Protein AF-A0A7V3T146-F1 (afdb_monomer_lite)

Sequence (122 aa):
MDKNNITGVQYVPIYLLGKDNHVIEDYYNLRVQEGIGEITSPSIVDKGPKCPQCGFYKKFLCQTPLYFSRDTWNGNDICYTKDWFGQPPCAQGKWPIISPRLYRLLKENKIKLFSVMPAFFV

Secondary structure (DSSP, 8-state):
--TT---SEEEEEEEE-SSS-EEEEEEEEEEE--EE--B-TT--EEE-PBPTTT--BS-EEESS-EEE-GGG--S-SEEEESS-BB-TTS--BPPEEE-HHHHHHHHHTT--S-----EEE-

Foldseek 3Di:
DDPLPAFQWDWAWDWDDDPDIDTDPPDTDIDRHAAFDAFDPPWDWDFADADPPPRATQAIATPDATEGAQVRDDPGQKHWHPHWHDHPPDDTGIHIDGDPSVVVVCVVVVPDDDDDDDHYHD

Radius of gyration: 17.07 Å; chains: 1; bounding box: 43×30×52 Å

pLDDT: mean 90.46, std 6.35, range [48.69, 95.88]

Structure (mmCIF, N/CA/C/O backbone):
data_AF-A0A7V3T146-F1
#
_entry.id   AF-A0A7V3T146-F1
#
loop_
_atom_site.group_PDB
_atom_site.id
_atom_site.type_symbol
_atom_site.label_atom_id
_atom_site.label_alt_id
_atom_site.label_comp_id
_atom_site.label_asym_id
_atom_site.label_entity_id
_atom_site.label_seq_id
_atom_site.pdbx_PDB_ins_code
_atom_site.Cartn_x
_atom_site.Cartn_y
_atom_site.Cartn_z
_atom_site.occupancy
_atom_site.B_iso_or_equiv
_atom_site.auth_seq_id
_atom_site.auth_comp_id
_atom_site.auth_asym_id
_atom_site.auth_atom_id
_atom_site.pdbx_PDB_model_num
ATOM 1 N N . MET A 1 1 ? -19.322 -4.194 12.477 1.00 48.69 1 MET A N 1
ATOM 2 C CA . MET A 1 1 ? -19.030 -4.506 11.059 1.00 48.69 1 MET A CA 1
ATOM 3 C C . MET A 1 1 ? -18.718 -3.210 10.335 1.00 48.69 1 MET A C 1
ATOM 5 O O . MET A 1 1 ? -19.393 -2.220 10.599 1.00 48.69 1 MET A O 1
ATOM 9 N N . ASP A 1 2 ? -17.685 -3.209 9.492 1.00 64.81 2 ASP A N 1
ATOM 10 C CA . ASP A 1 2 ? -17.308 -2.049 8.677 1.00 64.81 2 ASP A CA 1
ATOM 11 C C . ASP A 1 2 ? -18.457 -1.678 7.728 1.00 64.81 2 ASP A C 1
ATOM 13 O O . ASP A 1 2 ? -18.910 -2.500 6.937 1.00 64.81 2 ASP A O 1
ATOM 17 N N . LYS A 1 3 ? -18.951 -0.441 7.831 1.00 70.94 3 LYS A N 1
ATOM 18 C CA . LYS A 1 3 ? -20.050 0.063 6.994 1.00 70.94 3 LYS A CA 1
ATOM 19 C C . LYS A 1 3 ? -19.621 0.323 5.548 1.00 70.94 3 LYS A C 1
ATOM 21 O O . LYS A 1 3 ? -20.484 0.431 4.684 1.00 70.94 3 LYS A O 1
ATOM 26 N N . ASN A 1 4 ? -18.320 0.447 5.286 1.00 83.44 4 ASN A N 1
ATOM 27 C CA . ASN A 1 4 ? -17.799 0.875 3.988 1.00 83.44 4 ASN A CA 1
ATOM 28 C C . ASN A 1 4 ? -17.290 -0.284 3.118 1.00 83.44 4 ASN A C 1
ATOM 30 O O . ASN A 1 4 ? -16.932 -0.052 1.959 1.00 83.44 4 ASN A O 1
ATOM 34 N N . ASN A 1 5 ? -17.299 -1.516 3.647 1.00 91.06 5 ASN A N 1
ATOM 35 C CA . ASN A 1 5 ? -16.817 -2.725 2.976 1.00 91.06 5 ASN A CA 1
ATOM 36 C C . ASN A 1 5 ? -15.436 -2.503 2.333 1.00 91.06 5 ASN A C 1
ATOM 38 O O . ASN A 1 5 ? -15.290 -2.631 1.114 1.00 91.06 5 ASN A O 1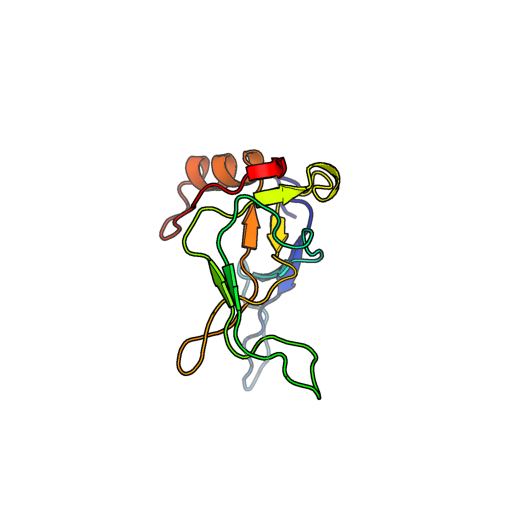
ATOM 42 N N . ILE A 1 6 ? -14.445 -2.093 3.132 1.00 94.62 6 ILE A N 1
ATOM 43 C CA . ILE A 1 6 ? -13.070 -1.915 2.653 1.00 94.62 6 ILE A CA 1
ATOM 44 C C . ILE A 1 6 ? -12.461 -3.284 2.320 1.00 94.62 6 ILE A C 1
ATOM 46 O O . ILE A 1 6 ? -12.477 -4.211 3.128 1.00 94.62 6 ILE A O 1
ATOM 50 N N . THR A 1 7 ? -11.917 -3.407 1.113 1.00 95.44 7 THR A N 1
ATOM 51 C CA . THR A 1 7 ? -11.355 -4.652 0.564 1.00 95.44 7 THR A CA 1
ATOM 52 C C . THR A 1 7 ? -9.827 -4.701 0.678 1.00 95.44 7 THR A C 1
ATOM 54 O O . THR A 1 7 ? -9.169 -3.668 0.781 1.00 95.44 7 THR A O 1
ATOM 57 N N . GLY A 1 8 ? -9.239 -5.903 0.665 1.00 94.62 8 GLY A N 1
ATOM 58 C CA . GLY A 1 8 ? -7.780 -6.098 0.753 1.00 94.62 8 GLY A CA 1
ATOM 59 C C . GLY A 1 8 ? -7.187 -6.038 2.171 1.00 94.62 8 GLY A C 1
ATOM 60 O O . GLY A 1 8 ? -5.967 -6.118 2.344 1.00 94.62 8 GLY A O 1
ATOM 61 N N . VAL A 1 9 ? -8.028 -5.949 3.208 1.00 95.56 9 VAL A N 1
ATOM 62 C CA . VAL A 1 9 ? -7.612 -5.879 4.617 1.00 95.56 9 VAL A CA 1
ATOM 63 C C . VAL A 1 9 ? -8.430 -6.809 5.504 1.00 95.56 9 VAL A C 1
ATOM 65 O O . VAL A 1 9 ? -9.626 -6.999 5.311 1.00 95.56 9 VAL A O 1
ATOM 68 N N . GLN A 1 10 ? -7.767 -7.370 6.512 1.00 94.88 10 GLN A N 1
ATOM 69 C CA . GLN A 1 10 ? -8.397 -8.044 7.639 1.00 94.88 10 GLN A CA 1
ATOM 70 C C . GLN A 1 10 ? -8.193 -7.208 8.903 1.00 94.88 10 GLN A C 1
ATOM 72 O O . GLN A 1 10 ? -7.078 -6.777 9.200 1.00 94.88 10 GLN A O 1
ATOM 77 N N . TYR A 1 11 ? -9.267 -7.023 9.664 1.00 93.81 11 TYR A N 1
ATOM 78 C CA . TYR A 1 11 ? -9.246 -6.335 10.950 1.00 93.81 11 TYR A CA 1
ATOM 79 C C . TYR A 1 11 ? -8.985 -7.352 12.056 1.00 93.81 11 TYR A C 1
ATOM 81 O O . TYR A 1 11 ? -9.793 -8.253 12.284 1.00 93.81 11 TYR A O 1
ATOM 89 N N . VAL A 1 12 ? -7.841 -7.230 12.720 1.00 94.62 12 VAL A N 1
ATOM 90 C CA . VAL A 1 12 ? -7.436 -8.112 13.815 1.00 94.62 12 VAL A CA 1
ATOM 91 C C . VAL A 1 12 ? -7.613 -7.355 15.133 1.00 94.62 12 VAL A C 1
ATOM 93 O O . VAL A 1 12 ? -7.070 -6.256 15.252 1.00 94.62 12 VAL A O 1
ATOM 96 N N . PRO A 1 13 ? -8.354 -7.889 16.119 1.00 93.94 13 PRO A N 1
ATOM 97 C CA . PRO A 1 13 ? -8.503 -7.241 17.419 1.00 93.94 13 PRO A CA 1
ATOM 98 C C . PRO A 1 13 ? -7.152 -6.993 18.096 1.00 93.94 13 PRO A C 1
ATOM 100 O O . PRO A 1 13 ? -6.221 -7.791 17.955 1.00 93.94 13 PRO A O 1
ATOM 103 N N . ILE A 1 14 ? -7.053 -5.900 18.849 1.00 94.62 14 ILE A N 1
ATOM 104 C CA . ILE A 1 14 ? -5.893 -5.632 19.702 1.00 94.62 14 ILE A CA 1
ATOM 105 C C . ILE A 1 14 ? -6.190 -6.153 21.107 1.00 94.62 14 ILE A C 1
ATOM 107 O O . ILE A 1 14 ? -7.262 -5.906 21.654 1.00 94.62 14 ILE A O 1
ATOM 111 N N . TYR A 1 15 ? -5.230 -6.865 21.694 1.00 92.00 15 TYR A N 1
ATOM 112 C CA . TYR A 1 15 ? -5.342 -7.430 23.035 1.00 92.00 15 TYR A CA 1
ATOM 113 C C . TYR A 1 15 ? -4.440 -6.659 23.993 1.00 92.00 15 TYR A C 1
ATOM 115 O O . TYR A 1 15 ? -3.244 -6.516 23.731 1.00 92.00 15 TYR A O 1
ATOM 123 N N . LEU A 1 16 ? -4.998 -6.197 25.112 1.00 91.75 16 LEU A N 1
ATOM 124 C CA . LEU A 1 16 ? -4.208 -5.731 26.241 1.00 91.75 16 LEU A CA 1
ATOM 125 C C . LEU A 1 16 ? -3.883 -6.931 27.131 1.00 91.75 16 LEU A C 1
ATOM 127 O O . LEU A 1 16 ? -4.783 -7.595 27.648 1.00 91.75 16 LEU A O 1
ATOM 131 N N . LEU A 1 17 ? -2.591 -7.219 27.275 1.00 91.88 17 LEU A N 1
ATOM 132 C CA . LEU A 1 17 ? -2.106 -8.334 28.084 1.00 91.88 17 LEU A CA 1
ATOM 133 C C . LEU A 1 17 ? -1.828 -7.865 29.513 1.00 91.88 17 LEU A C 1
ATOM 135 O O . LEU A 1 17 ? -1.181 -6.839 29.723 1.00 91.88 17 LEU A O 1
ATOM 139 N N . GLY A 1 18 ? -2.303 -8.626 30.495 1.00 87.69 18 GLY A N 1
ATOM 140 C CA . GLY A 1 18 ? -2.175 -8.288 31.909 1.00 87.69 18 GLY A CA 1
ATOM 141 C C . GLY A 1 18 ? -2.637 -9.428 32.808 1.00 87.69 18 GLY A C 1
ATOM 142 O O . GLY A 1 18 ? -2.619 -10.588 32.404 1.00 87.69 18 GLY A O 1
ATOM 143 N N . LYS A 1 19 ? -3.060 -9.098 34.035 1.00 81.31 19 LYS A N 1
ATOM 144 C CA . LYS A 1 19 ? -3.648 -10.083 34.959 1.00 81.31 19 LYS A CA 1
ATOM 145 C C . LYS A 1 19 ? -4.919 -10.712 34.372 1.00 81.31 19 LYS A C 1
ATOM 147 O O . LYS A 1 19 ? -5.103 -11.915 34.502 1.00 81.31 19 LYS A O 1
ATOM 152 N N . ASP A 1 20 ? -5.708 -9.897 33.674 1.00 85.00 20 ASP A N 1
ATOM 153 C CA . ASP A 1 20 ? -6.862 -10.306 32.883 1.00 85.00 20 ASP A CA 1
ATOM 154 C C . ASP A 1 20 ? -6.693 -9.756 31.462 1.00 85.00 20 ASP A C 1
ATOM 156 O O . ASP A 1 20 ? -6.597 -8.540 31.255 1.00 85.00 20 ASP A O 1
ATOM 160 N N . ASN A 1 21 ? -6.625 -10.652 30.477 1.00 89.06 21 ASN A N 1
ATOM 161 C CA . ASN A 1 21 ? -6.548 -10.254 29.075 1.00 89.06 21 ASN A CA 1
ATOM 162 C C . ASN A 1 21 ? -7.896 -9.695 28.630 1.00 89.06 21 ASN A C 1
ATOM 164 O O . ASN A 1 21 ? -8.927 -10.340 28.819 1.00 89.06 21 ASN A O 1
ATOM 168 N N . HIS A 1 22 ? -7.885 -8.546 27.966 1.00 93.44 22 HIS A N 1
ATOM 169 C CA . HIS A 1 22 ? -9.088 -8.005 27.346 1.00 93.44 22 HIS A CA 1
ATOM 170 C C . HIS A 1 22 ? -8.797 -7.430 25.966 1.00 93.44 22 HIS A C 1
ATOM 172 O O . HIS A 1 22 ? -7.669 -7.059 25.634 1.00 93.44 22 HIS A O 1
ATOM 178 N N . VAL A 1 23 ? -9.839 -7.399 25.144 1.00 93.06 23 VAL A N 1
ATOM 179 C CA . VAL A 1 23 ? -9.802 -6.784 23.820 1.00 93.06 23 VAL A CA 1
ATOM 180 C C . VAL A 1 23 ? -9.963 -5.277 23.987 1.00 93.06 23 VAL A C 1
ATOM 182 O O . VAL A 1 23 ? -10.822 -4.826 24.740 1.00 93.06 23 VAL A O 1
ATOM 185 N N . ILE A 1 24 ? -9.143 -4.501 23.283 1.00 92.88 24 ILE A N 1
ATOM 186 C CA . ILE A 1 24 ? -9.348 -3.060 23.151 1.00 92.88 24 ILE A CA 1
ATOM 187 C C . ILE A 1 24 ? -10.434 -2.855 22.092 1.00 92.88 24 ILE A C 1
ATOM 189 O O . ILE A 1 24 ? -10.208 -3.107 20.908 1.00 92.88 24 ILE A O 1
ATOM 193 N N . GLU A 1 25 ? -11.620 -2.434 22.524 1.00 90.88 25 GLU A N 1
ATOM 194 C CA . GLU A 1 25 ? -12.746 -2.158 21.628 1.00 90.88 25 GLU A CA 1
ATOM 195 C C . GLU A 1 25 ? -12.428 -1.000 20.675 1.00 90.88 25 GLU A C 1
ATOM 197 O O . GLU A 1 25 ? -11.653 -0.109 21.006 1.00 90.88 25 GLU A O 1
ATOM 202 N N . ASP A 1 26 ? -13.004 -1.032 19.473 1.00 87.50 26 ASP A N 1
ATOM 203 C CA . ASP A 1 26 ? -12.842 -0.023 18.413 1.00 87.50 26 ASP A CA 1
ATOM 204 C C . ASP A 1 26 ? -11.418 0.193 17.860 1.00 87.50 26 ASP A C 1
ATOM 206 O O . ASP A 1 26 ? -11.239 0.965 16.914 1.00 87.50 26 ASP A O 1
ATOM 210 N N . TYR A 1 27 ? -10.415 -0.543 18.351 1.00 90.19 27 TYR A N 1
ATOM 211 C CA . TYR A 1 27 ? -9.055 -0.543 17.812 1.00 90.19 27 TYR A CA 1
ATOM 212 C C . TYR A 1 27 ? -8.693 -1.893 17.191 1.00 90.19 27 TYR A C 1
ATOM 214 O O . TYR A 1 27 ? -8.882 -2.961 17.774 1.00 90.19 27 TYR A O 1
ATOM 222 N N . TYR A 1 28 ? -8.105 -1.836 15.997 1.00 92.44 28 TYR A N 1
ATOM 223 C CA . TYR A 1 28 ? -7.767 -3.018 15.213 1.00 92.44 28 TYR A CA 1
ATOM 224 C C . TYR A 1 28 ? -6.375 -2.882 14.606 1.00 92.44 28 TYR A C 1
ATOM 226 O O . TYR A 1 28 ? -6.000 -1.827 14.095 1.00 92.44 28 TYR A O 1
ATOM 234 N N . ASN A 1 29 ? -5.625 -3.979 14.606 1.00 93.19 29 ASN A N 1
ATOM 235 C CA . ASN A 1 29 ? -4.466 -4.136 13.748 1.00 93.19 29 ASN A CA 1
ATOM 236 C C . ASN A 1 29 ? -4.946 -4.475 12.328 1.00 93.19 29 ASN A C 1
ATOM 238 O O . ASN A 1 29 ? -5.730 -5.405 12.124 1.00 93.19 29 ASN A O 1
ATOM 242 N N . LEU A 1 30 ? -4.484 -3.706 11.344 1.00 93.94 30 LEU A N 1
ATOM 243 C CA . LEU A 1 30 ? -4.821 -3.910 9.942 1.00 93.94 30 LEU A CA 1
ATOM 244 C C . LEU A 1 30 ? -3.843 -4.898 9.313 1.00 93.94 30 LEU A C 1
ATOM 246 O O . LEU A 1 30 ? -2.691 -4.571 9.027 1.00 93.94 30 LEU A O 1
ATOM 250 N N . ARG A 1 31 ? -4.322 -6.105 9.022 1.00 94.50 31 ARG A N 1
ATOM 251 C CA . ARG A 1 31 ? -3.567 -7.088 8.251 1.00 94.50 31 ARG A CA 1
ATOM 252 C C . ARG A 1 31 ? -3.924 -6.960 6.775 1.00 94.50 31 ARG A C 1
ATOM 254 O O . ARG A 1 31 ? -4.907 -7.539 6.310 1.00 94.50 31 ARG A O 1
ATOM 261 N N . VAL A 1 32 ? -3.116 -6.198 6.046 1.00 95.06 32 VAL A N 1
ATOM 262 C CA . VAL A 1 32 ? -3.221 -6.064 4.586 1.00 95.06 32 VAL A CA 1
ATOM 263 C C . VAL A 1 32 ? -2.867 -7.401 3.932 1.00 95.06 32 VAL A C 1
ATOM 265 O O . VAL A 1 32 ? -1.828 -7.988 4.236 1.00 95.06 32 VAL A O 1
ATOM 268 N N . GLN A 1 33 ? -3.753 -7.907 3.078 1.00 93.88 33 GLN A N 1
ATOM 269 C CA . GLN A 1 33 ? -3.703 -9.299 2.619 1.00 93.88 33 GLN A CA 1
ATOM 270 C C . GLN A 1 33 ? -2.755 -9.493 1.435 1.00 93.88 33 GLN A C 1
ATOM 272 O O . GLN A 1 33 ? -2.057 -10.503 1.352 1.00 93.88 33 GLN A O 1
ATOM 277 N N . GLU A 1 34 ? -2.686 -8.511 0.539 1.00 93.69 34 GLU A N 1
ATOM 278 C CA . GLU A 1 34 ? -2.107 -8.716 -0.784 1.00 93.69 34 GLU A CA 1
ATOM 279 C C . GLU A 1 34 ? -1.073 -7.662 -1.160 1.00 93.69 34 GLU A C 1
ATOM 281 O O . GLU A 1 34 ? -1.157 -6.489 -0.787 1.00 93.69 34 GLU A O 1
ATOM 286 N N . GLY A 1 35 ? -0.076 -8.125 -1.915 1.00 92.94 35 GLY A N 1
ATOM 287 C CA . GLY A 1 35 ? 0.989 -7.296 -2.446 1.00 92.94 35 GLY A CA 1
ATOM 288 C C . GLY A 1 35 ? 0.741 -6.915 -3.895 1.00 92.94 35 GLY A C 1
ATOM 289 O O . GLY A 1 35 ? 0.502 -7.790 -4.727 1.00 92.94 35 GLY A O 1
ATOM 290 N N . ILE A 1 36 ? 0.888 -5.633 -4.200 1.00 93.06 36 ILE A N 1
ATOM 291 C CA . ILE A 1 36 ? 0.927 -5.119 -5.564 1.00 93.06 36 ILE A CA 1
ATOM 292 C C . ILE A 1 36 ? 2.275 -5.424 -6.204 1.00 93.06 36 ILE A C 1
ATOM 294 O O . ILE A 1 36 ? 3.260 -5.579 -5.484 1.00 93.06 36 ILE A O 1
ATOM 298 N N . GLY A 1 37 ? 2.292 -5.570 -7.530 1.00 90.00 37 GLY A N 1
ATOM 299 C CA . GLY A 1 37 ? 3.432 -6.043 -8.320 1.00 90.00 37 GLY A CA 1
ATOM 300 C C . GLY A 1 37 ? 4.774 -5.350 -8.057 1.00 90.00 37 GLY A C 1
ATOM 301 O O . GLY A 1 37 ? 4.907 -4.451 -7.231 1.00 90.00 37 GLY A O 1
ATOM 302 N N . GLU A 1 38 ? 5.806 -5.797 -8.765 1.00 90.25 38 GLU A N 1
ATOM 303 C CA . GLU A 1 38 ? 7.120 -5.158 -8.672 1.00 90.25 38 GLU A CA 1
ATOM 304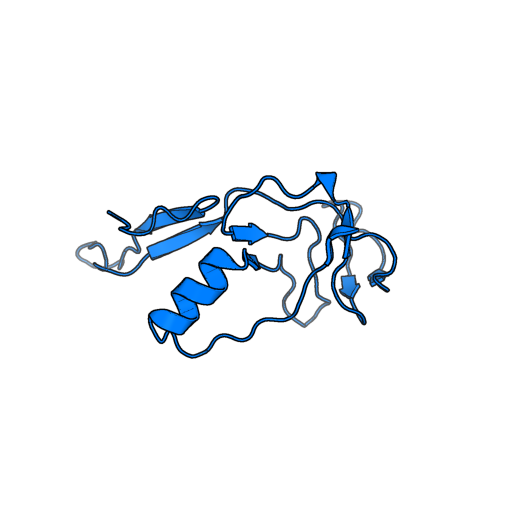 C C . GLU A 1 38 ? 7.082 -3.738 -9.247 1.00 90.25 38 GLU A C 1
ATOM 306 O O . GLU A 1 38 ? 6.314 -3.438 -10.168 1.00 90.25 38 GLU A O 1
ATOM 311 N N . ILE A 1 39 ? 7.933 -2.870 -8.704 1.00 92.25 39 ILE A N 1
ATOM 312 C CA . ILE A 1 39 ? 8.139 -1.535 -9.261 1.00 92.25 39 ILE A CA 1
ATOM 313 C C . ILE A 1 39 ? 8.724 -1.634 -10.669 1.00 92.25 39 ILE A C 1
ATOM 315 O O . ILE A 1 39 ? 9.720 -2.323 -10.894 1.00 92.25 39 ILE A O 1
ATOM 319 N N . THR A 1 40 ? 8.137 -0.883 -11.596 1.00 93.44 40 THR A N 1
ATOM 320 C CA . THR A 1 40 ? 8.554 -0.818 -12.998 1.00 93.44 40 THR A CA 1
ATOM 321 C C . THR A 1 40 ? 8.999 0.589 -13.398 1.00 93.44 40 THR A C 1
ATOM 323 O O . THR A 1 40 ? 8.810 1.566 -12.672 1.00 93.44 40 THR A O 1
ATOM 326 N N . SER A 1 41 ? 9.617 0.709 -14.571 1.00 90.88 41 SER A N 1
ATOM 327 C CA . SER A 1 41 ? 9.929 2.004 -15.174 1.00 90.88 41 SER A CA 1
ATOM 328 C C . SER A 1 41 ? 8.650 2.830 -15.388 1.00 90.88 41 SER A C 1
ATOM 330 O O . SER A 1 41 ? 7.616 2.265 -15.742 1.00 90.88 41 SER A O 1
ATOM 332 N N . PRO A 1 42 ? 8.697 4.164 -15.222 1.00 93.94 42 PRO A N 1
ATOM 333 C CA . PRO A 1 42 ? 9.877 5.012 -15.032 1.00 93.94 42 PRO A CA 1
ATOM 334 C C . PRO A 1 42 ? 10.331 5.207 -13.573 1.00 93.94 42 PRO A C 1
ATOM 336 O O . PRO A 1 42 ? 11.092 6.139 -13.319 1.00 93.94 42 PRO A O 1
ATOM 339 N N . SER A 1 43 ? 9.914 4.376 -12.605 1.00 92.94 43 SER A N 1
ATOM 340 C CA . SER A 1 43 ? 10.469 4.499 -11.252 1.00 92.94 43 SER A CA 1
ATOM 341 C C . SER A 1 43 ? 11.989 4.325 -11.253 1.00 92.94 43 SER A C 1
ATOM 343 O O . SER A 1 43 ? 12.506 3.297 -11.693 1.00 92.94 43 SER A O 1
ATOM 345 N N . ILE A 1 44 ? 12.705 5.310 -10.711 1.00 92.06 44 ILE A N 1
ATOM 346 C CA . ILE A 1 44 ? 14.155 5.248 -10.527 1.00 92.06 44 ILE A CA 1
ATOM 347 C C . ILE A 1 44 ? 14.432 4.722 -9.124 1.00 92.06 44 ILE A C 1
ATOM 349 O O . ILE A 1 44 ? 14.169 5.388 -8.116 1.00 92.06 44 ILE A O 1
ATOM 353 N N . VAL A 1 45 ? 14.955 3.499 -9.085 1.00 91.62 45 VAL A N 1
ATOM 354 C CA . VAL A 1 45 ? 15.212 2.739 -7.864 1.00 91.62 45 VAL A CA 1
ATOM 355 C C . VAL A 1 45 ? 16.707 2.510 -7.682 1.00 91.62 45 VAL A C 1
ATOM 357 O O . VAL A 1 45 ? 17.383 1.979 -8.560 1.00 91.62 45 VAL A O 1
ATOM 360 N N . ASP A 1 46 ? 17.220 2.890 -6.519 1.00 91.88 46 ASP A N 1
ATOM 361 C CA . ASP A 1 46 ? 18.582 2.601 -6.086 1.00 91.88 46 ASP A CA 1
ATOM 362 C C . ASP A 1 46 ? 18.567 1.322 -5.245 1.00 91.88 46 ASP A C 1
ATOM 364 O O . ASP A 1 46 ? 18.017 1.288 -4.135 1.00 91.88 46 ASP A O 1
ATOM 368 N N . LYS A 1 47 ? 19.134 0.257 -5.818 1.00 91.69 47 LYS A N 1
ATOM 369 C CA . LYS A 1 47 ? 19.151 -1.086 -5.243 1.00 91.69 47 LYS A CA 1
ATOM 370 C C . LYS A 1 47 ? 20.574 -1.453 -4.830 1.00 91.69 47 LYS A C 1
ATOM 372 O O . LYS A 1 47 ? 21.482 -1.506 -5.653 1.00 91.69 47 LYS A O 1
ATOM 377 N N . GLY A 1 48 ? 20.753 -1.769 -3.552 1.00 89.69 48 GLY A N 1
ATOM 378 C CA . GLY A 1 48 ? 21.975 -2.383 -3.037 1.00 89.69 48 GLY A CA 1
ATOM 379 C C . GLY A 1 48 ? 22.088 -3.865 -3.421 1.00 89.69 48 GLY A C 1
ATOM 380 O O . GLY A 1 48 ? 21.265 -4.388 -4.169 1.00 89.69 48 GLY A O 1
ATOM 381 N N . PRO A 1 49 ? 23.073 -4.598 -2.882 1.00 90.06 49 PRO A N 1
ATOM 382 C CA . PRO A 1 49 ? 23.169 -6.036 -3.114 1.00 90.06 49 PRO A CA 1
ATOM 383 C C . PRO A 1 49 ? 21.989 -6.783 -2.472 1.00 90.06 49 PRO A C 1
ATOM 385 O O . PRO A 1 49 ? 21.539 -6.429 -1.375 1.00 90.06 49 PRO A O 1
ATOM 388 N N . LYS A 1 50 ? 21.510 -7.846 -3.131 1.00 88.38 50 LYS A N 1
ATOM 389 C CA . LYS A 1 50 ? 20.568 -8.797 -2.522 1.00 88.38 50 LYS A CA 1
ATOM 390 C C . LYS A 1 50 ? 21.273 -9.628 -1.451 1.00 88.38 50 LYS A C 1
ATOM 392 O O . LYS A 1 50 ? 22.414 -10.049 -1.620 1.00 88.38 50 LYS A O 1
ATOM 397 N N . CYS A 1 51 ? 20.579 -9.883 -0.350 1.00 82.44 51 CYS A N 1
ATOM 398 C CA . CYS A 1 51 ? 20.995 -10.833 0.663 1.00 82.44 51 CYS A CA 1
ATOM 399 C C . CYS A 1 51 ? 20.817 -12.260 0.117 1.00 82.44 51 CYS A C 1
ATOM 401 O O . CYS A 1 51 ? 19.704 -12.608 -0.278 1.00 82.44 51 CYS A O 1
ATOM 403 N N . PRO A 1 52 ? 21.861 -13.105 0.122 1.00 87.56 52 PRO A N 1
ATOM 404 C CA . PRO A 1 52 ? 21.762 -14.466 -0.401 1.00 87.56 52 PRO A CA 1
ATOM 405 C C . PRO A 1 52 ? 20.871 -15.382 0.452 1.00 87.56 52 PRO A C 1
ATOM 407 O O . PRO A 1 52 ? 20.405 -16.396 -0.048 1.00 87.56 52 PRO A O 1
ATOM 410 N N . GLN A 1 53 ? 20.615 -15.039 1.721 1.00 86.81 53 GLN A N 1
ATOM 411 C CA . GLN A 1 53 ? 19.800 -15.861 2.622 1.00 86.81 53 GLN A CA 1
ATOM 412 C C . GLN A 1 53 ? 18.301 -15.576 2.496 1.00 86.81 53 GLN A C 1
ATOM 414 O O . GLN A 1 53 ? 17.502 -16.501 2.424 1.00 86.81 53 GLN A O 1
ATOM 419 N N . CYS A 1 54 ? 17.910 -14.299 2.487 1.00 82.19 54 CYS A N 1
ATOM 420 C CA . CYS A 1 54 ? 16.497 -13.908 2.475 1.00 82.19 54 CYS A CA 1
ATOM 421 C C . CYS A 1 54 ? 16.014 -13.351 1.128 1.00 82.19 54 CYS A C 1
ATOM 423 O O . CYS A 1 54 ? 14.829 -13.082 0.976 1.00 82.19 54 CYS A O 1
ATOM 425 N N . GLY A 1 55 ? 16.906 -13.141 0.153 1.00 80.75 55 GLY A N 1
ATOM 426 C CA . GLY A 1 55 ? 16.568 -12.623 -1.178 1.00 80.75 55 GLY A CA 1
ATOM 427 C C . GLY A 1 55 ? 16.265 -11.119 -1.241 1.00 80.75 55 GLY A C 1
ATOM 428 O O . GLY A 1 55 ? 16.125 -10.576 -2.338 1.00 80.75 55 GLY A O 1
ATOM 429 N N . PHE A 1 56 ? 16.202 -10.428 -0.097 1.00 82.38 56 PHE A N 1
ATOM 430 C CA . PHE A 1 56 ? 15.897 -8.997 -0.023 1.00 82.38 56 PHE A CA 1
ATOM 431 C C . PHE A 1 56 ? 17.109 -8.109 -0.305 1.00 82.38 56 PHE A C 1
ATOM 433 O O . PHE A 1 56 ? 18.250 -8.464 -0.014 1.00 82.38 56 PHE A O 1
ATOM 440 N N . TYR A 1 57 ? 16.861 -6.918 -0.842 1.00 85.88 57 TYR A N 1
ATOM 441 C CA . TYR A 1 57 ? 17.890 -5.913 -1.087 1.00 85.88 57 TYR A CA 1
ATOM 442 C C . TYR A 1 57 ? 18.347 -5.250 0.222 1.00 85.88 57 TYR A C 1
ATOM 444 O O . TYR A 1 57 ? 17.521 -4.780 0.999 1.00 85.88 57 TYR A O 1
ATOM 452 N N . LYS A 1 58 ? 19.665 -5.136 0.455 1.00 84.62 58 LYS A N 1
ATOM 453 C CA . LYS A 1 58 ? 20.203 -4.392 1.617 1.00 84.62 58 LYS A CA 1
ATOM 454 C C . LYS A 1 58 ? 19.850 -2.898 1.588 1.00 84.62 58 LYS A C 1
ATOM 456 O O . LYS A 1 58 ? 19.853 -2.251 2.628 1.00 84.62 58 LYS A O 1
ATOM 461 N N . LYS A 1 59 ? 19.564 -2.358 0.404 1.00 89.88 59 LYS A N 1
ATOM 462 C CA . LYS A 1 59 ? 19.104 -0.989 0.155 1.00 89.88 59 LYS A CA 1
ATOM 463 C C . LYS A 1 59 ? 18.103 -1.038 -0.988 1.00 89.88 59 LYS A C 1
ATOM 465 O O . LYS A 1 59 ? 18.415 -1.627 -2.018 1.00 89.88 59 LYS A O 1
ATOM 470 N N . PHE A 1 60 ? 16.942 -0.424 -0.817 1.00 90.06 60 PHE A N 1
ATOM 471 C CA . PHE A 1 60 ? 15.987 -0.216 -1.899 1.00 90.06 60 PHE A CA 1
ATOM 472 C C . PHE A 1 60 ? 15.314 1.132 -1.680 1.00 90.06 60 PHE A C 1
ATOM 474 O O . PHE A 1 60 ? 14.423 1.269 -0.843 1.00 90.06 60 PHE A O 1
ATOM 481 N N . LEU A 1 61 ? 15.758 2.149 -2.406 1.00 89.25 61 LEU A N 1
ATOM 482 C CA . LEU A 1 61 ? 15.201 3.496 -2.310 1.00 89.25 61 LEU A CA 1
ATOM 483 C C . LEU A 1 61 ? 14.599 3.890 -3.651 1.00 89.25 61 LEU A C 1
ATOM 485 O O . LEU A 1 61 ? 15.228 3.684 -4.684 1.00 89.25 61 LEU A O 1
ATOM 489 N N . CYS A 1 62 ? 13.406 4.476 -3.637 1.00 87.56 62 CYS A N 1
ATOM 490 C CA . CYS A 1 62 ? 12.804 5.063 -4.830 1.00 87.56 62 CYS A CA 1
ATOM 491 C C . CYS A 1 62 ? 12.928 6.585 -4.755 1.00 87.56 62 CYS A C 1
ATOM 493 O O . CYS A 1 62 ? 12.541 7.181 -3.751 1.00 87.56 62 CYS A O 1
ATOM 495 N N . GLN A 1 63 ? 13.491 7.200 -5.794 1.00 86.06 63 GLN A N 1
ATOM 496 C CA . GLN A 1 63 ? 13.700 8.656 -5.854 1.00 86.06 63 GLN A CA 1
ATOM 497 C C . GLN A 1 63 ? 12.574 9.389 -6.593 1.00 86.06 63 GLN A C 1
ATOM 499 O O . GLN A 1 63 ? 12.422 10.601 -6.480 1.00 86.06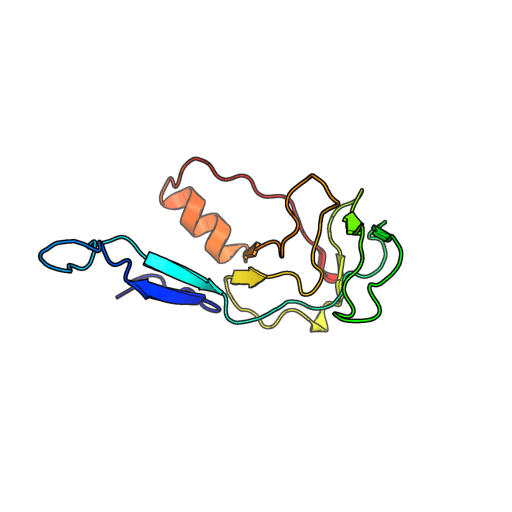 63 GLN A O 1
ATOM 504 N N . THR A 1 64 ? 11.780 8.645 -7.351 1.00 89.56 64 THR A N 1
ATOM 505 C CA . THR A 1 64 ? 10.632 9.128 -8.120 1.00 89.56 64 THR A CA 1
ATOM 506 C C . THR A 1 64 ? 9.337 8.556 -7.536 1.00 89.56 64 THR A C 1
ATOM 508 O O . THR A 1 64 ? 9.394 7.695 -6.654 1.00 89.56 64 THR A O 1
ATOM 511 N N . PRO A 1 65 ? 8.156 8.950 -8.042 1.00 92.12 65 PRO A N 1
ATOM 512 C CA . PRO A 1 65 ? 6.928 8.224 -7.744 1.00 92.12 65 PRO A CA 1
ATOM 513 C C . PRO A 1 65 ? 7.032 6.728 -8.065 1.00 92.12 65 PRO A C 1
ATOM 515 O O . PRO A 1 65 ? 7.875 6.298 -8.865 1.00 92.12 65 PRO A O 1
ATOM 518 N N . LEU A 1 66 ? 6.164 5.947 -7.425 1.00 94.56 66 LEU A N 1
ATOM 519 C CA . LEU A 1 66 ? 6.053 4.510 -7.651 1.00 94.56 66 LEU A CA 1
ATOM 520 C C . LEU A 1 66 ? 5.235 4.258 -8.918 1.00 94.56 66 LEU A C 1
ATOM 522 O O . LEU A 1 66 ? 4.134 4.791 -9.054 1.00 94.56 66 LEU A O 1
ATOM 526 N N . TYR A 1 67 ? 5.768 3.437 -9.814 1.00 95.56 67 TYR A N 1
ATOM 527 C CA . TYR A 1 67 ? 5.109 2.978 -11.025 1.00 95.56 67 TYR A CA 1
ATOM 528 C C . TYR A 1 67 ? 4.993 1.456 -10.978 1.00 95.56 67 TYR A C 1
ATOM 530 O O . TYR A 1 67 ? 5.954 0.757 -10.657 1.00 95.56 67 TYR A O 1
ATOM 538 N N . PHE A 1 68 ? 3.812 0.952 -11.309 1.00 95.44 68 PHE A N 1
ATOM 539 C CA . PHE A 1 68 ? 3.478 -0.467 -11.357 1.00 95.44 68 PHE A CA 1
ATOM 540 C C . PHE A 1 68 ? 2.889 -0.804 -12.725 1.00 95.44 68 PHE A C 1
ATOM 542 O O . PHE A 1 68 ? 2.302 0.060 -13.374 1.00 95.44 68 PHE A O 1
ATOM 549 N N . SER A 1 69 ? 3.001 -2.061 -13.156 1.00 95.06 69 SER A N 1
ATOM 550 C CA . SER A 1 69 ? 2.265 -2.522 -14.340 1.00 95.06 69 SER A CA 1
ATOM 551 C C . SER A 1 69 ? 0.759 -2.459 -14.077 1.00 95.06 69 SER A C 1
ATOM 553 O O . SER A 1 69 ? 0.297 -2.833 -12.992 1.00 95.06 69 SER A O 1
ATOM 555 N N . ARG A 1 70 ? -0.010 -2.012 -15.074 1.00 91.56 70 ARG A N 1
ATOM 556 C CA . ARG A 1 70 ? -1.476 -1.918 -15.005 1.00 91.56 70 ARG A CA 1
ATOM 557 C C . ARG A 1 70 ? -2.164 -3.203 -14.547 1.00 91.56 70 ARG A C 1
ATOM 559 O O . ARG A 1 70 ? -3.101 -3.133 -13.758 1.00 91.56 70 ARG A O 1
ATOM 566 N N . ASP A 1 71 ? -1.646 -4.354 -14.958 1.00 93.38 71 ASP A N 1
ATOM 567 C CA . ASP A 1 71 ? -2.248 -5.663 -14.683 1.00 93.38 71 ASP A CA 1
ATOM 568 C C . ASP A 1 71 ? -2.023 -6.138 -13.238 1.00 93.38 71 ASP A C 1
ATOM 570 O O . ASP A 1 71 ? -2.541 -7.169 -12.817 1.00 93.38 71 ASP A O 1
ATOM 574 N N . THR A 1 72 ? -1.236 -5.396 -12.453 1.00 92.75 72 THR A N 1
ATOM 575 C CA . THR A 1 72 ? -0.919 -5.760 -11.065 1.00 92.75 72 THR A CA 1
ATOM 576 C C . THR A 1 72 ? -1.945 -5.255 -10.057 1.00 92.75 72 THR A C 1
ATOM 578 O O . THR A 1 72 ? -1.925 -5.691 -8.904 1.00 92.75 72 THR A O 1
ATOM 581 N N . TRP A 1 73 ? -2.836 -4.348 -10.467 1.00 88.00 73 TRP A N 1
ATOM 582 C CA . TRP A 1 73 ? -3.924 -3.875 -9.623 1.00 88.00 73 TRP A CA 1
ATOM 583 C C . TRP A 1 73 ? -5.162 -4.747 -9.782 1.00 88.00 73 TRP A C 1
ATOM 585 O O . TRP A 1 73 ? -5.685 -4.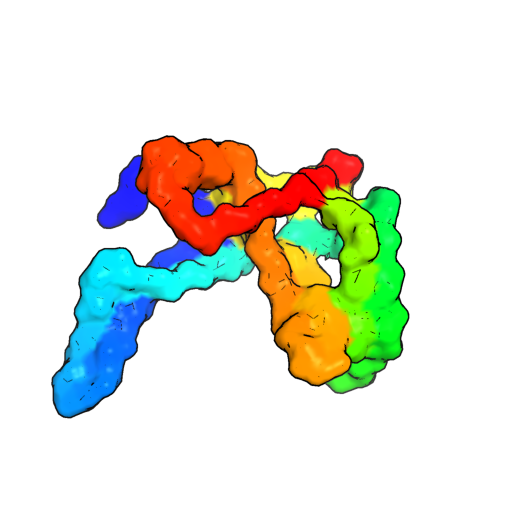910 -10.879 1.00 88.00 73 TRP A O 1
ATOM 595 N N . ASN A 1 74 ? -5.679 -5.251 -8.667 1.00 89.12 74 ASN A N 1
ATOM 596 C CA . ASN A 1 74 ? -6.834 -6.147 -8.651 1.00 89.12 74 ASN A CA 1
ATOM 597 C C . ASN A 1 74 ? -8.133 -5.495 -8.155 1.00 89.12 74 ASN A C 1
ATOM 599 O O . ASN A 1 74 ? -9.124 -6.189 -7.950 1.00 89.12 74 ASN A O 1
ATOM 603 N N . GLY A 1 75 ? -8.145 -4.173 -7.966 1.00 90.69 75 GLY A N 1
ATOM 604 C CA . GLY A 1 75 ? -9.344 -3.438 -7.560 1.00 90.69 75 GLY A CA 1
ATOM 605 C C . GLY A 1 75 ? -9.588 -3.337 -6.051 1.00 90.69 75 GLY A C 1
ATOM 606 O O . GLY A 1 75 ? -10.578 -2.718 -5.669 1.00 90.69 75 GLY A O 1
ATOM 607 N N . ASN A 1 76 ? -8.711 -3.888 -5.204 1.00 94.44 76 ASN A N 1
ATOM 608 C CA . ASN A 1 76 ? -8.838 -3.785 -3.745 1.00 94.44 76 ASN A CA 1
ATOM 609 C C . ASN A 1 76 ? -8.699 -2.340 -3.228 1.00 94.44 76 ASN A C 1
ATOM 611 O O . ASN A 1 76 ? -8.127 -1.479 -3.879 1.00 94.44 76 ASN A O 1
ATOM 615 N N . ASP A 1 77 ? -9.175 -2.037 -2.023 1.00 95.81 77 ASP A N 1
ATOM 616 C CA . ASP A 1 77 ? -9.034 -0.690 -1.454 1.00 95.81 77 ASP A CA 1
ATOM 617 C C . ASP A 1 77 ? -7.670 -0.421 -0.846 1.00 95.81 77 ASP A C 1
ATOM 619 O O . ASP A 1 77 ? -7.235 0.730 -0.798 1.00 95.81 77 ASP A O 1
ATOM 623 N N . ILE A 1 78 ? -7.011 -1.464 -0.360 1.00 95.75 78 ILE A N 1
ATOM 624 C CA . ILE A 1 78 ? -5.682 -1.380 0.218 1.00 95.75 78 ILE A CA 1
ATOM 625 C C . ILE A 1 78 ? -4.879 -2.627 -0.134 1.00 95.75 78 ILE A C 1
ATOM 627 O O . ILE A 1 78 ? -5.368 -3.753 -0.085 1.00 95.75 78 ILE A O 1
ATOM 631 N N . CYS A 1 79 ? -3.617 -2.412 -0.469 1.00 95.88 79 CYS A N 1
ATOM 632 C CA . CYS A 1 79 ? -2.614 -3.449 -0.653 1.00 95.88 79 CYS A CA 1
ATOM 633 C C . CYS A 1 79 ? -1.262 -2.924 -0.142 1.00 95.88 79 CYS A C 1
ATOM 635 O O . CYS A 1 79 ? -1.171 -1.813 0.385 1.00 95.88 79 CYS A O 1
ATOM 637 N N . TYR A 1 80 ? -0.195 -3.701 -0.292 1.00 95.31 80 TYR A N 1
ATOM 638 C CA . TYR A 1 80 ? 1.163 -3.263 0.044 1.00 95.31 80 TYR A CA 1
ATOM 639 C C . TYR A 1 80 ? 2.124 -3.440 -1.129 1.00 95.31 80 TYR A C 1
ATOM 641 O O . TYR A 1 80 ? 1.888 -4.262 -2.004 1.00 95.31 80 TYR A O 1
ATOM 649 N N . THR A 1 81 ? 3.252 -2.740 -1.143 1.00 93.88 81 THR A N 1
ATOM 650 C CA . THR A 1 81 ? 4.320 -2.994 -2.124 1.00 93.88 81 THR A CA 1
ATOM 651 C C . THR A 1 81 ? 4.978 -4.355 -1.898 1.00 93.88 81 THR A C 1
ATOM 653 O O . THR A 1 81 ? 5.332 -4.697 -0.768 1.00 93.88 81 THR A O 1
ATOM 656 N N . LYS A 1 82 ? 5.168 -5.163 -2.951 1.00 91.44 82 LYS A N 1
ATOM 657 C CA . LYS A 1 82 ? 5.955 -6.406 -2.828 1.00 91.44 82 LYS A CA 1
ATOM 658 C C . LYS A 1 82 ? 7.411 -6.120 -2.451 1.00 91.44 82 LYS A C 1
ATOM 660 O O . LYS A 1 82 ? 7.964 -6.832 -1.610 1.00 91.44 82 LYS A O 1
ATOM 665 N N . ASP A 1 83 ? 7.980 -5.059 -3.019 1.00 90.00 83 ASP A N 1
ATOM 666 C CA . ASP A 1 83 ? 9.306 -4.554 -2.673 1.00 90.00 83 ASP A CA 1
ATOM 667 C C . ASP A 1 83 ? 9.341 -3.976 -1.246 1.00 90.00 83 ASP A C 1
ATOM 669 O O . ASP A 1 83 ? 8.413 -3.289 -0.804 1.00 90.00 83 ASP A O 1
ATOM 673 N N . TRP A 1 84 ? 10.435 -4.258 -0.532 1.00 89.88 84 TRP A N 1
ATOM 674 C CA . TRP A 1 84 ? 10.743 -3.682 0.779 1.00 89.88 84 TRP A CA 1
ATOM 675 C C . TRP A 1 84 ? 11.621 -2.452 0.591 1.00 89.88 84 TRP A C 1
ATOM 677 O O . TRP A 1 84 ? 12.780 -2.585 0.204 1.00 89.88 84 TRP A O 1
ATOM 687 N N . PHE A 1 85 ? 11.087 -1.273 0.891 1.00 90.31 85 PHE A N 1
ATOM 688 C CA . PHE A 1 85 ? 11.811 -0.014 0.764 1.00 90.31 85 PHE A CA 1
ATOM 689 C C . PHE A 1 85 ? 12.558 0.334 2.041 1.00 90.31 85 PHE A C 1
ATOM 691 O O . PHE A 1 85 ? 12.079 0.065 3.140 1.00 90.31 85 PHE A O 1
ATOM 698 N N . GLY A 1 86 ? 13.703 0.993 1.887 1.00 89.94 86 GLY A N 1
ATOM 699 C CA . GLY A 1 86 ? 14.535 1.500 2.971 1.00 89.94 86 GLY A CA 1
ATOM 700 C C . GLY A 1 86 ? 15.975 0.993 2.905 1.00 89.94 86 GLY A C 1
ATOM 701 O O . GLY A 1 86 ? 16.370 0.220 2.028 1.00 89.94 86 GLY A O 1
ATOM 702 N N . GLN A 1 87 ? 16.779 1.432 3.866 1.00 87.06 87 GLN A N 1
ATOM 703 C CA . GLN A 1 87 ? 18.177 1.031 4.030 1.00 87.06 87 GLN A CA 1
ATOM 704 C C . GLN A 1 87 ? 18.577 1.142 5.507 1.00 87.06 87 GLN A C 1
ATOM 706 O O . GLN A 1 87 ? 18.122 2.085 6.155 1.00 87.06 87 GLN A O 1
ATOM 711 N N . PRO A 1 88 ? 19.446 0.265 6.041 1.00 79.56 88 PRO A N 1
ATOM 712 C CA . PRO A 1 88 ? 19.986 0.430 7.385 1.00 79.56 88 PRO A CA 1
ATOM 713 C C . PRO A 1 88 ? 20.740 1.764 7.545 1.00 79.56 88 PRO A C 1
ATOM 715 O O . PRO A 1 88 ? 21.339 2.240 6.577 1.00 79.56 88 PRO A O 1
ATOM 718 N N . PRO A 1 89 ? 20.750 2.363 8.751 1.00 79.06 89 PRO A N 1
ATOM 719 C CA . PRO A 1 89 ? 20.061 1.915 9.968 1.00 79.06 89 PRO A CA 1
ATOM 720 C C . PRO A 1 89 ? 18.560 2.261 9.994 1.00 79.06 89 PRO A C 1
ATOM 722 O O . PRO A 1 89 ? 17.878 1.944 10.964 1.00 79.06 89 PRO A O 1
ATOM 725 N N . CYS A 1 90 ? 18.040 2.925 8.959 1.00 77.06 90 CYS A N 1
ATOM 726 C CA . CYS A 1 90 ? 16.635 3.309 8.879 1.00 77.06 90 CYS A CA 1
ATOM 727 C C . CYS A 1 90 ? 15.718 2.091 8.691 1.00 77.06 90 CYS A C 1
ATOM 729 O O . CYS A 1 90 ? 16.127 1.039 8.192 1.00 77.06 90 CYS A O 1
ATOM 731 N N . ALA A 1 91 ? 14.449 2.259 9.072 1.00 78.00 91 ALA A N 1
ATOM 732 C CA . ALA A 1 91 ? 13.439 1.221 8.931 1.00 78.00 91 ALA A CA 1
ATOM 733 C C . ALA A 1 91 ? 13.298 0.773 7.467 1.00 78.00 91 ALA A C 1
ATOM 735 O O . ALA A 1 91 ? 13.266 1.595 6.548 1.00 78.00 91 ALA A O 1
ATOM 736 N N . GLN A 1 92 ? 13.193 -0.541 7.278 1.00 86.25 92 GLN A N 1
ATOM 737 C CA . GLN A 1 92 ? 12.815 -1.154 6.013 1.00 86.25 92 GLN A CA 1
ATOM 738 C C . GLN A 1 92 ? 11.406 -1.710 6.123 1.00 86.25 92 GLN A C 1
ATOM 740 O O . GLN A 1 92 ? 11.050 -2.307 7.140 1.00 86.25 92 GLN A O 1
ATOM 745 N N . GLY A 1 93 ? 10.608 -1.544 5.077 1.00 89.44 93 GLY A N 1
ATOM 746 C CA . GLY A 1 93 ? 9.251 -2.054 5.095 1.00 89.44 93 GLY A CA 1
ATOM 747 C C . GLY A 1 93 ? 8.537 -1.949 3.765 1.00 89.44 93 GLY A C 1
ATOM 748 O O . GLY A 1 93 ? 8.961 -1.264 2.834 1.00 89.44 93 GLY A O 1
ATOM 749 N N . LYS A 1 94 ? 7.412 -2.649 3.704 1.00 91.38 94 LYS A N 1
ATOM 750 C CA . LYS A 1 94 ? 6.457 -2.539 2.611 1.00 91.38 94 LYS A CA 1
ATOM 751 C C . LYS A 1 94 ? 5.589 -1.314 2.835 1.00 91.38 94 LYS A C 1
ATOM 753 O O . LYS A 1 94 ? 5.195 -1.033 3.967 1.00 91.38 94 LYS A O 1
ATOM 758 N N . TRP A 1 95 ? 5.294 -0.590 1.770 1.00 91.94 95 TRP A N 1
ATOM 759 C CA . TRP A 1 95 ? 4.473 0.608 1.859 1.00 91.94 95 TRP A CA 1
ATOM 760 C C . TRP A 1 95 ? 3.018 0.263 1.541 1.00 91.94 95 TRP A C 1
ATOM 762 O O . TRP A 1 95 ? 2.774 -0.445 0.561 1.00 91.94 95 TRP A O 1
ATOM 772 N N . PRO A 1 96 ? 2.044 0.725 2.342 1.00 94.12 96 PRO A N 1
ATOM 773 C CA . PRO A 1 96 ? 0.637 0.607 1.991 1.00 94.12 96 PRO A CA 1
ATOM 774 C C . PRO A 1 96 ? 0.315 1.454 0.759 1.00 94.12 96 PRO A C 1
ATOM 776 O O . PRO A 1 96 ? 0.722 2.611 0.668 1.00 94.12 96 PRO A O 1
ATOM 779 N N . ILE A 1 97 ? -0.458 0.890 -0.160 1.00 94.56 97 ILE A N 1
ATOM 780 C CA . ILE A 1 97 ? -1.048 1.594 -1.297 1.00 94.56 97 ILE A CA 1
ATOM 781 C C . ILE A 1 97 ? -2.560 1.543 -1.107 1.00 94.56 97 ILE A C 1
ATOM 783 O O . ILE A 1 97 ? -3.104 0.481 -0.807 1.00 94.56 97 ILE A O 1
ATOM 787 N N . ILE A 1 98 ? -3.231 2.685 -1.258 1.00 95.56 98 ILE A N 1
ATOM 788 C CA . ILE A 1 98 ? -4.682 2.797 -1.084 1.00 95.56 98 ILE A CA 1
ATOM 789 C C . ILE A 1 98 ? -5.363 3.248 -2.371 1.00 95.56 98 ILE A C 1
ATOM 791 O O . ILE A 1 98 ? -4.813 4.039 -3.140 1.00 95.56 98 ILE A O 1
ATOM 795 N N . SER A 1 99 ? -6.588 2.779 -2.583 1.00 95.00 99 SER A N 1
ATOM 796 C CA . SER A 1 99 ? -7.420 3.189 -3.705 1.00 95.00 99 SER A CA 1
ATOM 797 C C . SER A 1 99 ? -7.871 4.653 -3.559 1.00 95.00 99 SER A C 1
ATOM 799 O O . SER A 1 99 ? -8.003 5.172 -2.441 1.00 95.00 99 SER A O 1
ATOM 801 N N . PRO A 1 100 ? -8.223 5.331 -4.667 1.00 94.62 100 PRO A N 1
ATOM 802 C CA . PRO A 1 100 ? -8.862 6.647 -4.606 1.00 94.62 100 PRO A CA 1
ATOM 803 C C . PRO A 1 100 ? -10.187 6.648 -3.824 1.00 94.62 100 PRO A C 1
ATOM 805 O O . PRO A 1 100 ? -10.592 7.678 -3.283 1.00 94.62 100 PRO A O 1
ATOM 808 N N . ARG A 1 101 ? -10.889 5.505 -3.762 1.00 95.19 101 ARG A N 1
ATOM 809 C CA . ARG A 1 101 ? -12.104 5.338 -2.950 1.00 95.19 101 ARG A CA 1
ATOM 810 C C . ARG A 1 101 ? -11.768 5.424 -1.464 1.00 95.19 101 ARG A C 1
ATOM 812 O O . ARG A 1 101 ? -12.351 6.257 -0.776 1.00 95.19 101 ARG A O 1
ATOM 819 N N . LEU A 1 102 ? -10.797 4.639 -0.997 1.00 95.50 102 LEU A N 1
ATOM 820 C CA . LEU A 1 102 ? -10.369 4.662 0.400 1.00 95.50 102 LEU A CA 1
ATOM 821 C C . LEU A 1 102 ? -9.791 6.026 0.790 1.00 95.50 102 LEU A C 1
ATOM 823 O O . LEU A 1 102 ? -10.141 6.550 1.841 1.00 95.50 102 LEU A O 1
ATOM 827 N N . TYR A 1 103 ? -8.994 6.658 -0.077 1.00 95.81 103 TYR A N 1
ATOM 828 C CA . TYR A 1 103 ? -8.506 8.018 0.171 1.00 95.81 103 TYR A CA 1
ATOM 829 C C . TYR A 1 103 ? -9.647 9.015 0.438 1.00 95.81 103 TYR A C 1
ATOM 831 O O . TYR A 1 103 ? -9.595 9.759 1.420 1.00 95.81 103 TYR A O 1
ATOM 839 N N . ARG A 1 104 ? -10.696 9.013 -0.397 1.00 95.44 104 ARG A N 1
ATOM 840 C CA . ARG A 1 104 ? -11.869 9.881 -0.201 1.00 95.44 104 ARG A CA 1
ATOM 841 C C . ARG A 1 104 ? -12.562 9.600 1.125 1.00 95.44 104 ARG A C 1
ATOM 843 O O . ARG A 1 104 ? -12.783 10.540 1.880 1.00 95.44 104 ARG A O 1
ATOM 850 N N . LEU A 1 105 ? -12.788 8.328 1.455 1.00 95.38 105 LEU A N 1
ATOM 851 C CA . LEU A 1 105 ? -13.394 7.939 2.731 1.00 95.38 105 LEU A CA 1
ATOM 852 C C . LEU A 1 105 ? -12.580 8.446 3.928 1.00 95.38 105 LEU A C 1
ATOM 854 O O . LEU A 1 105 ? -13.157 9.005 4.859 1.00 95.38 105 LEU A O 1
ATOM 858 N N . LEU A 1 106 ? -11.248 8.324 3.900 1.00 94.69 106 LEU A N 1
ATOM 859 C CA . LEU A 1 106 ? -10.381 8.849 4.963 1.00 94.69 106 LEU A CA 1
ATOM 860 C C . LEU A 1 106 ? -10.513 10.375 5.104 1.00 94.69 106 LEU A C 1
ATOM 862 O O . LEU A 1 106 ? -10.572 10.895 6.220 1.00 94.69 106 LEU A O 1
ATOM 866 N N . LYS A 1 107 ? -10.590 11.104 3.983 1.00 94.69 107 LYS A N 1
ATOM 867 C CA . LYS A 1 107 ? -10.750 12.567 3.967 1.00 94.69 107 LYS A CA 1
ATOM 868 C C . LYS A 1 107 ? -12.129 13.014 4.454 1.00 94.69 107 LYS A C 1
ATOM 870 O O . LYS A 1 107 ? -12.203 13.912 5.289 1.00 94.69 107 LYS A O 1
ATOM 875 N N . GLU A 1 108 ? -13.194 12.392 3.960 1.00 95.44 108 GLU A N 1
ATOM 876 C CA . GLU A 1 108 ? -14.589 12.689 4.310 1.00 95.44 108 GLU A CA 1
ATOM 877 C C . GLU A 1 108 ? -14.862 12.424 5.795 1.00 95.44 108 GLU A C 1
ATOM 879 O O . GLU A 1 108 ? -15.492 13.241 6.467 1.00 95.44 108 GLU A O 1
ATOM 884 N N . ASN A 1 109 ? -14.288 11.347 6.342 1.00 94.25 109 ASN A N 1
ATOM 885 C CA . ASN A 1 109 ? -14.360 11.016 7.769 1.00 94.25 109 ASN A CA 1
ATOM 886 C C . ASN A 1 109 ? -13.357 11.802 8.631 1.00 94.25 109 ASN A C 1
ATOM 888 O O . ASN A 1 109 ? -13.235 11.547 9.828 1.00 94.25 109 ASN A O 1
ATOM 892 N N . LYS A 1 110 ? -12.644 12.778 8.049 1.00 94.88 11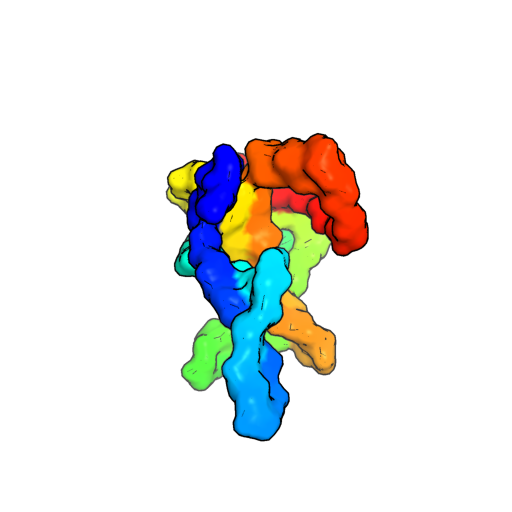0 LYS A N 1
ATOM 893 C CA . LYS A 1 110 ? -11.702 13.669 8.745 1.00 94.88 110 LYS A CA 1
ATOM 894 C C . LYS A 1 110 ? -10.625 12.914 9.533 1.00 94.88 110 LYS A C 1
ATOM 896 O O . LYS A 1 110 ? -10.182 13.398 10.578 1.00 94.88 110 LYS A O 1
ATOM 901 N N . ILE A 1 111 ? -10.178 11.761 9.027 1.00 94.38 111 ILE A N 1
ATOM 902 C CA . ILE A 1 111 ? -9.021 11.054 9.583 1.00 94.38 111 ILE A CA 1
ATOM 903 C C . ILE A 1 111 ? -7.811 11.990 9.498 1.00 94.38 111 ILE A C 1
ATOM 905 O O . ILE A 1 111 ? -7.555 12.620 8.470 1.00 94.38 111 ILE A O 1
ATOM 909 N N . LYS A 1 112 ? -7.102 12.142 10.615 1.00 91.56 112 LYS A N 1
ATOM 910 C CA . LYS A 1 112 ? -5.957 13.052 10.748 1.00 91.56 112 LYS A CA 1
ATOM 911 C C . LYS A 1 112 ? -4.648 12.265 10.683 1.00 91.56 112 LYS A C 1
ATOM 913 O O . LYS A 1 112 ? -4.649 11.049 10.818 1.00 91.56 112 LYS A O 1
ATOM 918 N N . LEU A 1 113 ? -3.538 12.989 10.527 1.00 91.81 113 LEU A N 1
ATOM 919 C CA . LEU A 1 113 ? -2.173 12.455 10.642 1.00 91.81 113 LEU A CA 1
ATOM 920 C C . LEU A 1 113 ? -1.811 11.381 9.603 1.00 91.81 113 LEU A C 1
ATOM 922 O O . LEU A 1 113 ? -1.080 10.442 9.904 1.00 91.81 113 LEU A O 1
ATOM 926 N N . PHE A 1 114 ? -2.274 11.549 8.365 1.00 91.31 114 PHE A N 1
ATOM 927 C CA . PHE A 1 114 ? -1.785 10.763 7.236 1.00 91.31 114 PHE A CA 1
ATOM 928 C C . PHE A 1 114 ? -1.395 11.673 6.070 1.00 91.31 114 PHE A C 1
ATOM 930 O O . PHE A 1 114 ? -2.006 12.721 5.844 1.00 91.31 114 PHE A O 1
ATOM 937 N N . SER A 1 115 ? -0.375 11.260 5.327 1.00 90.81 115 SER A N 1
ATOM 938 C CA . SER A 1 115 ? 0.004 11.837 4.042 1.00 90.81 115 SER A CA 1
ATOM 939 C C . SER A 1 115 ? -0.096 10.757 2.972 1.00 90.81 115 SER A C 1
ATOM 941 O O . SER A 1 115 ? 0.032 9.566 3.251 1.00 90.81 115 SER A O 1
ATOM 943 N N . VAL A 1 116 ? -0.367 11.178 1.742 1.00 91.94 116 VAL A N 1
ATOM 944 C CA . VAL A 1 116 ? -0.386 10.285 0.585 1.00 91.94 116 VAL A CA 1
ATOM 945 C C . VAL A 1 116 ? 0.504 10.861 -0.495 1.00 91.94 116 VAL A C 1
ATOM 947 O O . VAL A 1 116 ? 0.592 12.078 -0.661 1.00 91.94 116 VAL A O 1
ATOM 950 N N . MET A 1 117 ? 1.141 9.971 -1.238 1.00 91.44 117 MET A N 1
ATOM 951 C CA . MET A 1 117 ? 1.863 10.292 -2.459 1.00 91.44 117 MET A CA 1
ATOM 952 C C . MET A 1 117 ? 1.252 9.476 -3.595 1.00 91.44 117 MET A C 1
ATOM 954 O O . MET A 1 117 ? 0.812 8.349 -3.355 1.00 91.44 117 MET A O 1
ATOM 958 N N . PRO A 1 118 ? 1.187 10.024 -4.817 1.00 91.81 118 PRO A N 1
ATOM 959 C CA . PRO A 1 118 ? 0.639 9.287 -5.939 1.00 91.81 118 PRO A CA 1
ATOM 960 C C . PRO A 1 118 ? 1.522 8.081 -6.278 1.00 91.81 118 PRO A C 1
ATOM 962 O O . PRO A 1 118 ? 2.753 8.163 -6.281 1.00 91.81 118 PRO A O 1
ATOM 965 N N . ALA A 1 119 ? 0.857 6.982 -6.609 1.00 93.31 119 ALA A N 1
ATOM 966 C CA . ALA A 1 119 ? 1.425 5.850 -7.320 1.00 93.31 119 ALA A CA 1
ATOM 967 C C . ALA A 1 119 ? 0.710 5.729 -8.668 1.00 93.31 119 ALA A C 1
ATOM 969 O O . ALA A 1 119 ? -0.463 6.091 -8.792 1.00 93.31 119 ALA A O 1
ATOM 970 N N . PHE A 1 120 ? 1.420 5.236 -9.671 1.00 94.00 120 PHE A N 1
ATOM 971 C CA . PHE A 1 120 ? 0.960 5.205 -11.049 1.00 94.00 120 PHE A CA 1
ATOM 972 C C . PHE A 1 120 ? 0.933 3.777 -11.575 1.00 94.00 120 PHE A C 1
ATOM 974 O O . PHE A 1 120 ? 1.799 2.962 -11.265 1.00 94.00 120 PHE A O 1
ATOM 981 N N . PHE A 1 121 ? -0.065 3.502 -12.405 1.00 92.00 121 PHE A N 1
ATOM 982 C CA . PHE A 1 121 ? -0.223 2.239 -13.109 1.00 92.00 121 PHE A CA 1
ATOM 983 C C . PHE A 1 121 ? -0.023 2.502 -14.589 1.00 92.00 121 PHE A C 1
ATOM 985 O O . PHE A 1 121 ? -0.810 3.237 -15.191 1.00 92.00 121 PHE A O 1
ATOM 992 N N . VAL A 1 122 ? 1.051 1.947 -15.144 1.00 9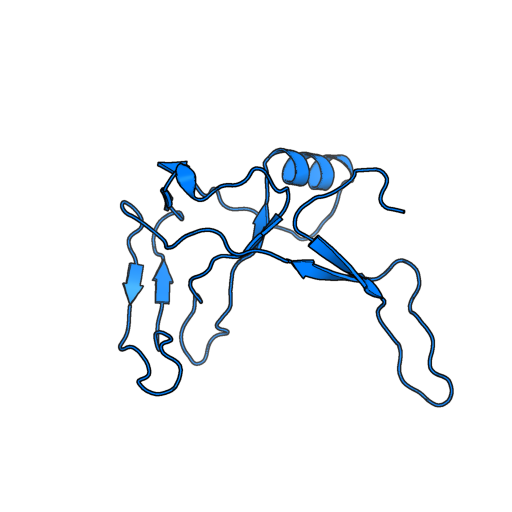1.25 122 VAL A N 1
ATOM 993 C CA . VAL A 1 122 ? 1.453 2.130 -16.542 1.00 91.25 122 VAL A CA 1
ATOM 994 C C . VAL A 1 122 ? 1.122 0.900 -17.362 1.00 91.25 122 VAL A C 1
ATOM 996 O O . VAL A 1 122 ? 1.407 -0.231 -16.903 1.00 91.25 122 VAL A O 1
#